Protein AF-A0A3S1FKK0-F1 (afdb_monomer_lite)

pLDDT: mean 80.52, std 14.97, range [45.84, 94.81]

Secondary structure (DSSP, 8-state):
-----STT-----HHHHHHHHHHHHHHHS---GGGHHHHHHHHHHHHHHTTSPPPP----

Foldseek 3Di:
DDPPDPPPPPPPPLLVVLVVVLVVVVVVDVDDPVCSVVSSVVSSVVVVCPPPPDDDDDDD

Structure (mmCIF, N/CA/C/O backbone):
data_AF-A0A3S1FKK0-F1
#
_entry.id   AF-A0A3S1FKK0-F1
#
loop_
_atom_site.group_PDB
_atom_site.id
_atom_site.type_symbol
_atom_site.label_atom_id
_atom_site.label_alt_id
_atom_site.label_comp_id
_atom_site.label_asym_id
_atom_site.label_entity_id
_atom_site.label_seq_id
_atom_site.pdbx_PDB_ins_code
_atom_site.Cartn_x
_atom_site.Cartn_y
_atom_site.Cartn_z
_atom_site.occupancy
_atom_site.B_iso_or_equiv
_atom_site.auth_seq_id
_atom_site.auth_comp_id
_atom_site.auth_asym_id
_atom_site.auth_atom_id
_atom_site.pdbx_PDB_model_num
ATOM 1 N N . MET A 1 1 ? 27.354 25.242 16.782 1.00 45.84 1 MET A N 1
ATOM 2 C CA . MET A 1 1 ? 27.966 24.004 16.265 1.00 45.84 1 MET A CA 1
ATOM 3 C C . MET A 1 1 ? 26.911 22.915 16.383 1.00 45.84 1 MET A C 1
ATOM 5 O O . MET A 1 1 ? 26.485 22.657 17.500 1.00 45.84 1 MET A O 1
ATOM 9 N N . THR A 1 2 ? 26.485 22.381 15.234 1.00 48.38 2 THR A N 1
ATOM 10 C CA . THR A 1 2 ? 25.633 21.191 15.028 1.00 48.38 2 THR A CA 1
ATOM 11 C C . THR A 1 2 ? 24.116 21.334 15.224 1.00 48.38 2 THR A C 1
ATOM 13 O O . THR A 1 2 ? 23.589 21.064 16.297 1.00 48.38 2 THR A O 1
ATOM 16 N N . ASP A 1 3 ? 23.425 21.643 14.122 1.00 47.62 3 ASP A N 1
ATOM 17 C CA . ASP A 1 3 ? 22.092 21.112 13.790 1.00 47.62 3 ASP A CA 1
ATOM 18 C C . ASP A 1 3 ? 22.130 20.620 12.328 1.00 47.62 3 ASP A C 1
ATOM 20 O O . ASP A 1 3 ? 21.623 21.248 11.409 1.00 47.62 3 ASP A O 1
ATOM 24 N N . ASP A 1 4 ? 22.835 19.511 12.104 1.00 50.00 4 ASP A N 1
ATOM 25 C CA . ASP A 1 4 ? 22.909 18.799 10.822 1.00 50.00 4 ASP A CA 1
ATOM 26 C C . ASP A 1 4 ? 22.287 17.405 11.017 1.00 50.00 4 ASP A C 1
ATOM 28 O O . ASP A 1 4 ? 22.968 16.387 10.950 1.00 50.00 4 ASP A O 1
ATOM 32 N N . SER A 1 5 ? 20.994 17.338 11.361 1.00 57.84 5 SER A N 1
ATOM 33 C CA . SER A 1 5 ? 20.317 16.053 11.645 1.00 57.84 5 SER A CA 1
ATOM 34 C C . SER A 1 5 ? 19.276 15.623 10.604 1.00 57.84 5 SER A C 1
ATOM 36 O O . SER A 1 5 ? 18.593 14.623 10.818 1.00 57.84 5 SER A O 1
ATOM 38 N N . ASN A 1 6 ? 19.114 16.328 9.477 1.00 54.34 6 ASN A N 1
ATOM 39 C CA . ASN A 1 6 ? 17.979 16.060 8.575 1.00 54.34 6 ASN A CA 1
ATOM 40 C C . ASN A 1 6 ? 18.333 15.776 7.102 1.00 54.34 6 ASN A C 1
ATOM 42 O O . ASN A 1 6 ? 17.596 15.059 6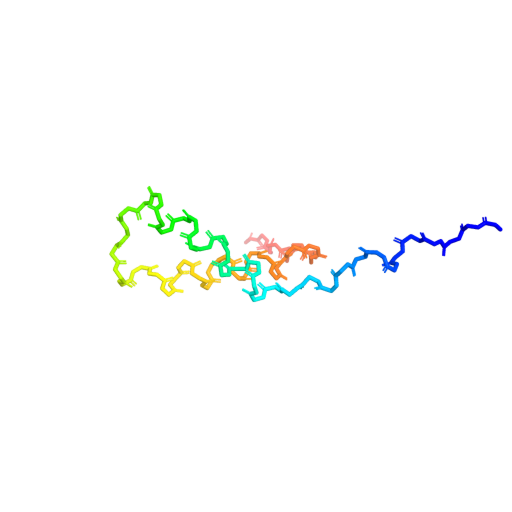.433 1.00 54.34 6 ASN A O 1
ATOM 46 N N . SER A 1 7 ? 19.469 16.247 6.590 1.00 49.69 7 SER A N 1
ATOM 47 C CA . SER A 1 7 ? 19.757 16.221 5.141 1.00 49.69 7 SER A CA 1
ATOM 48 C C . SER A 1 7 ? 20.149 14.845 4.574 1.00 49.69 7 SER A C 1
ATOM 50 O O . SER A 1 7 ? 20.332 14.708 3.369 1.00 49.69 7 SER A O 1
ATOM 52 N N . ALA A 1 8 ? 20.281 13.818 5.424 1.00 48.88 8 ALA A N 1
ATOM 53 C CA . ALA A 1 8 ? 20.590 12.439 5.027 1.00 48.88 8 ALA A CA 1
ATOM 54 C C . ALA A 1 8 ? 19.363 11.508 5.019 1.00 48.88 8 ALA A C 1
ATOM 56 O O . ALA A 1 8 ? 19.503 10.306 4.775 1.00 48.88 8 ALA A O 1
ATOM 57 N N . ARG A 1 9 ? 18.152 12.034 5.262 1.00 57.75 9 ARG A N 1
ATOM 58 C CA . ARG A 1 9 ? 16.930 11.348 4.837 1.00 57.75 9 ARG A CA 1
ATOM 59 C C . ARG A 1 9 ? 16.931 11.401 3.315 1.00 57.75 9 ARG A C 1
ATOM 61 O O . ARG A 1 9 ? 16.427 12.355 2.745 1.00 57.75 9 ARG A O 1
ATOM 68 N N . LYS A 1 10 ? 17.546 10.405 2.663 1.00 58.44 10 LYS A N 1
ATOM 69 C CA . LYS A 1 10 ? 17.220 10.087 1.266 1.00 58.44 10 LYS A CA 1
ATOM 70 C C . LYS A 1 10 ? 15.705 10.175 1.182 1.00 58.44 10 LYS A C 1
ATOM 72 O O . LYS A 1 10 ? 15.076 9.479 1.978 1.00 58.44 10 LYS A O 1
ATOM 77 N N . ASP A 1 11 ? 15.160 11.060 0.353 1.00 66.12 11 ASP A N 1
ATOM 78 C CA . ASP A 1 11 ? 13.719 11.175 0.158 1.00 66.12 11 ASP A CA 1
ATOM 79 C C . ASP A 1 11 ? 13.175 9.759 -0.028 1.00 66.12 11 ASP A C 1
ATOM 81 O O . ASP A 1 11 ? 13.481 9.089 -1.016 1.00 66.12 11 ASP A O 1
ATOM 85 N N . ILE A 1 12 ? 12.529 9.230 1.015 1.00 75.31 12 ILE A N 1
ATOM 86 C CA . ILE A 1 12 ? 12.114 7.834 1.023 1.00 75.31 12 ILE A CA 1
ATOM 87 C C . ILE A 1 12 ? 10.926 7.799 0.086 1.00 75.31 12 ILE A C 1
ATOM 89 O O . ILE A 1 12 ? 9.837 8.241 0.454 1.00 75.31 12 ILE A O 1
ATOM 93 N N . ASP A 1 13 ? 11.146 7.296 -1.124 1.00 88.12 13 ASP A N 1
ATOM 94 C CA . ASP A 1 13 ? 10.055 7.038 -2.042 1.00 88.12 13 ASP A CA 1
ATOM 95 C C . ASP A 1 13 ? 9.194 5.915 -1.453 1.00 88.12 13 ASP A C 1
ATOM 97 O O . ASP A 1 13 ? 9.553 4.732 -1.435 1.00 88.12 13 ASP A O 1
ATOM 101 N N . LEU A 1 14 ? 8.053 6.318 -0.896 1.00 88.00 14 LEU A N 1
ATOM 102 C CA . LEU A 1 14 ? 7.109 5.416 -0.251 1.00 88.00 14 LEU A CA 1
ATOM 103 C C . LEU A 1 14 ? 6.532 4.404 -1.250 1.00 88.00 14 LEU A C 1
ATOM 105 O O . LEU A 1 14 ? 6.147 3.306 -0.838 1.00 88.00 14 LEU A O 1
ATOM 109 N N . LEU A 1 15 ? 6.485 4.745 -2.543 1.00 90.38 15 LEU A N 1
ATOM 110 C CA . LEU A 1 15 ? 6.035 3.839 -3.592 1.00 90.38 15 LEU A CA 1
ATOM 111 C C . LEU A 1 15 ? 7.068 2.736 -3.830 1.00 90.38 15 LEU A C 1
ATOM 113 O O . LEU A 1 15 ? 6.698 1.562 -3.796 1.00 90.38 15 LEU A O 1
ATOM 117 N N . GLU A 1 16 ? 8.348 3.089 -3.992 1.00 92.00 16 GLU A N 1
ATOM 118 C CA . GLU A 1 16 ? 9.426 2.097 -4.130 1.00 92.00 16 GLU A CA 1
ATOM 119 C C . GLU A 1 16 ? 9.513 1.188 -2.901 1.00 92.00 16 GLU A C 1
ATOM 121 O O . GLU A 1 16 ? 9.598 -0.036 -3.029 1.00 92.00 16 GLU A O 1
ATOM 126 N N . LEU A 1 17 ? 9.409 1.759 -1.698 1.00 92.44 17 LEU A N 1
ATOM 127 C CA . LEU A 1 17 ? 9.431 0.984 -0.460 1.00 92.44 17 LEU A CA 1
ATOM 128 C C . LEU A 1 17 ? 8.259 -0.007 -0.388 1.00 92.44 17 LEU A C 1
ATOM 130 O O . LEU A 1 17 ? 8.454 -1.177 -0.053 1.00 92.44 17 LEU A O 1
ATOM 134 N N . THR A 1 18 ? 7.049 0.435 -0.739 1.00 93.69 18 THR A N 1
ATOM 135 C CA . THR A 1 18 ? 5.867 -0.438 -0.795 1.00 93.69 18 THR A CA 1
ATOM 136 C C . THR A 1 18 ? 6.068 -1.560 -1.816 1.00 93.69 18 THR A C 1
ATOM 138 O O . THR A 1 18 ? 5.814 -2.725 -1.504 1.00 93.69 18 THR A O 1
ATOM 141 N N . ALA A 1 19 ? 6.566 -1.235 -3.013 1.00 93.75 19 ALA A N 1
ATOM 142 C CA . ALA A 1 19 ? 6.816 -2.206 -4.073 1.00 93.75 19 ALA A CA 1
ATOM 143 C C . ALA A 1 19 ? 7.848 -3.262 -3.653 1.00 93.75 19 ALA A C 1
ATOM 145 O O . ALA A 1 19 ? 7.618 -4.456 -3.856 1.00 93.75 19 ALA A O 1
ATOM 146 N N . HIS A 1 20 ? 8.945 -2.851 -3.010 1.00 94.62 20 HIS A N 1
ATOM 147 C CA . HIS A 1 20 ? 9.963 -3.765 -2.489 1.00 94.62 20 HIS A CA 1
ATOM 148 C C . HIS A 1 20 ? 9.396 -4.725 -1.436 1.00 94.62 20 HIS A C 1
ATOM 150 O O . HIS A 1 20 ? 9.636 -5.932 -1.506 1.00 94.62 20 HIS A O 1
ATOM 156 N N . ILE A 1 21 ? 8.607 -4.216 -0.486 1.00 93.19 21 ILE A N 1
ATOM 157 C CA . ILE A 1 21 ? 8.011 -5.031 0.583 1.00 93.19 21 ILE A CA 1
ATOM 158 C C . ILE A 1 21 ? 7.027 -6.053 0.006 1.00 93.19 21 ILE A C 1
ATOM 160 O O . ILE A 1 21 ? 7.099 -7.240 0.335 1.00 93.19 21 ILE A O 1
ATOM 164 N N . VAL A 1 22 ? 6.122 -5.613 -0.872 1.00 93.38 22 VAL A N 1
ATOM 165 C CA . VAL A 1 22 ? 5.117 -6.493 -1.482 1.00 93.38 22 VAL A CA 1
ATOM 166 C C . VAL A 1 22 ? 5.782 -7.544 -2.367 1.00 93.38 22 VAL A C 1
ATOM 168 O O . VAL A 1 22 ? 5.406 -8.711 -2.295 1.00 93.38 22 VAL A O 1
ATOM 171 N N . SER A 1 23 ? 6.804 -7.172 -3.142 1.00 91.44 23 SER A N 1
ATOM 172 C CA . SER A 1 23 ? 7.538 -8.110 -4.002 1.00 91.44 23 SER A CA 1
ATOM 173 C C . SER A 1 23 ? 8.193 -9.225 -3.188 1.00 91.44 23 SER A C 1
ATOM 175 O O . SER A 1 23 ? 7.995 -10.399 -3.491 1.00 91.44 23 SER A O 1
ATOM 177 N N . ALA A 1 24 ? 8.885 -8.880 -2.096 1.00 93.50 24 ALA A N 1
ATOM 178 C CA . ALA A 1 24 ? 9.485 -9.868 -1.200 1.00 93.50 24 ALA A CA 1
ATOM 179 C C . ALA A 1 24 ? 8.430 -10.783 -0.552 1.00 93.50 24 ALA A C 1
ATOM 181 O O . ALA A 1 24 ? 8.646 -11.987 -0.383 1.00 93.50 24 ALA A O 1
ATOM 182 N N . TYR A 1 25 ? 7.269 -10.228 -0.199 1.00 92.44 25 TYR A N 1
ATOM 183 C CA . TYR A 1 25 ? 6.181 -11.001 0.386 1.00 92.44 25 TYR A CA 1
ATOM 184 C C . TYR A 1 25 ? 5.549 -11.968 -0.627 1.00 92.44 25 TYR A C 1
ATOM 186 O O . TYR A 1 25 ? 5.330 -13.128 -0.288 1.00 92.44 25 TYR A O 1
ATOM 194 N N . VAL A 1 26 ? 5.313 -11.547 -1.871 1.00 91.69 26 VAL A N 1
ATOM 195 C CA . VAL A 1 26 ? 4.775 -12.405 -2.945 1.00 91.69 26 VAL A CA 1
ATOM 196 C C . VAL A 1 26 ? 5.781 -13.469 -3.384 1.00 91.69 26 VAL A C 1
ATOM 198 O O . VAL A 1 26 ? 5.394 -14.601 -3.661 1.00 91.69 26 VAL A O 1
ATOM 201 N N . GLU A 1 27 ? 7.075 -13.150 -3.418 1.00 90.25 27 GLU A N 1
ATOM 202 C CA . GLU A 1 27 ? 8.113 -14.129 -3.757 1.00 90.25 27 GLU A CA 1
ATOM 203 C C . GLU A 1 27 ? 8.151 -15.279 -2.741 1.00 90.25 27 GLU A C 1
ATOM 205 O O . GLU A 1 27 ? 8.272 -16.450 -3.108 1.00 90.25 27 GLU A O 1
ATOM 210 N N . LYS A 1 28 ? 7.985 -14.956 -1.452 1.00 90.06 28 LYS A N 1
ATOM 211 C CA . LYS A 1 28 ? 8.054 -15.935 -0.361 1.00 90.06 28 LYS A CA 1
ATOM 212 C C . LYS A 1 28 ? 6.719 -16.612 -0.041 1.00 90.06 28 LYS A C 1
ATOM 214 O O . LYS A 1 28 ? 6.713 -17.651 0.619 1.00 90.06 28 LYS A O 1
ATOM 219 N N . ASN A 1 29 ? 5.598 -16.064 -0.505 1.00 86.31 29 ASN A N 1
ATOM 220 C CA . ASN A 1 29 ? 4.263 -16.578 -0.213 1.00 86.31 29 ASN A CA 1
ATOM 221 C C . ASN A 1 29 ? 3.485 -16.794 -1.514 1.00 86.31 29 ASN A C 1
ATOM 223 O O . ASN A 1 29 ? 3.274 -15.866 -2.288 1.00 86.31 29 ASN A O 1
ATOM 227 N N . ARG A 1 30 ? 2.999 -18.021 -1.743 1.00 80.12 30 ARG A N 1
ATOM 228 C CA . ARG A 1 30 ? 2.101 -18.337 -2.868 1.00 80.12 30 ARG A CA 1
ATOM 229 C C . ARG A 1 30 ? 0.755 -17.641 -2.656 1.00 80.12 30 ARG A C 1
ATOM 231 O O . ARG A 1 30 ? -0.165 -18.217 -2.084 1.00 80.12 30 ARG A O 1
ATOM 238 N N . LEU A 1 31 ? 0.659 -16.396 -3.103 1.00 80.25 31 LEU A N 1
ATOM 239 C CA . LEU A 1 31 ? -0.547 -15.589 -2.990 1.00 80.25 31 LEU A CA 1
ATOM 240 C C . LEU A 1 31 ? -1.388 -15.704 -4.261 1.00 80.25 31 LEU A C 1
ATOM 242 O O . LEU A 1 31 ? -0.844 -15.624 -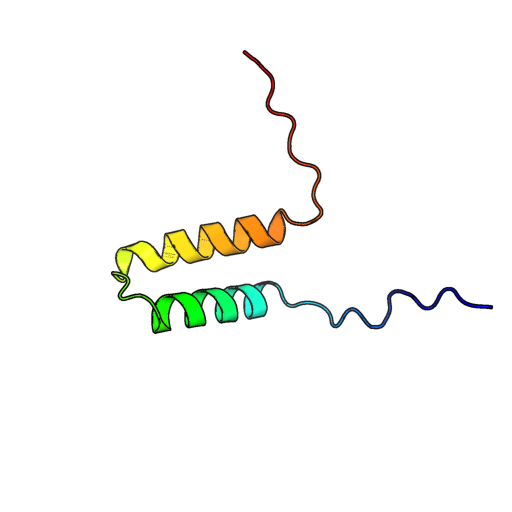5.366 1.00 80.25 31 LEU A O 1
ATOM 246 N N . PRO A 1 32 ? -2.713 -15.868 -4.136 1.00 82.12 32 PRO A N 1
ATOM 247 C CA . PRO A 1 32 ? -3.602 -15.732 -5.276 1.00 82.12 32 PRO A CA 1
ATOM 248 C C . PRO A 1 32 ? -3.584 -14.279 -5.766 1.00 82.12 32 PRO A C 1
ATOM 250 O O . PRO A 1 32 ? -3.604 -13.343 -4.966 1.00 82.12 32 PRO A O 1
ATOM 253 N N . ALA A 1 33 ? -3.590 -14.082 -7.087 1.00 79.75 33 ALA A N 1
ATOM 254 C CA . ALA A 1 33 ? -3.515 -12.751 -7.700 1.00 79.75 33 ALA A CA 1
ATOM 255 C C . ALA A 1 33 ? -4.641 -11.803 -7.241 1.00 79.75 33 ALA A C 1
ATOM 257 O O . ALA A 1 33 ? -4.452 -10.590 -7.200 1.00 79.75 33 ALA A O 1
ATOM 258 N N . SER A 1 34 ? -5.789 -12.353 -6.834 1.00 85.06 34 SER A N 1
ATOM 259 C CA . SER A 1 34 ? -6.920 -11.602 -6.283 1.00 85.06 34 SER A CA 1
ATOM 260 C C . SER A 1 34 ? -6.618 -10.896 -4.955 1.00 85.06 34 SER A C 1
ATOM 262 O O . SER A 1 34 ? -7.242 -9.880 -4.672 1.00 85.06 34 SER A O 1
ATOM 264 N N . GLY A 1 35 ? -5.667 -11.389 -4.152 1.00 86.12 35 GLY A N 1
ATOM 265 C CA . GLY A 1 35 ? -5.302 -10.795 -2.857 1.00 86.12 35 GLY A CA 1
ATOM 266 C C . GLY A 1 35 ? -4.208 -9.725 -2.934 1.00 86.12 35 GLY A C 1
ATOM 267 O O . GLY A 1 35 ? -3.902 -9.082 -1.933 1.00 86.12 35 GLY A O 1
ATOM 268 N N . LEU A 1 36 ? -3.600 -9.525 -4.107 1.00 90.81 36 LEU A N 1
ATOM 269 C CA . LEU A 1 36 ? -2.431 -8.656 -4.244 1.00 90.81 36 LEU A CA 1
ATOM 270 C C . LEU A 1 36 ? -2.774 -7.171 -4.063 1.00 90.81 36 LEU A C 1
ATOM 272 O O . LEU A 1 36 ? -2.040 -6.447 -3.396 1.00 90.81 36 LEU A O 1
ATOM 276 N N . ALA A 1 37 ? -3.888 -6.720 -4.641 1.00 91.50 37 ALA A N 1
ATOM 277 C CA . ALA A 1 37 ? -4.301 -5.320 -4.556 1.00 91.50 37 ALA A CA 1
ATOM 278 C C . ALA A 1 37 ? -4.601 -4.896 -3.108 1.00 91.50 37 ALA A C 1
ATOM 280 O O . ALA A 1 37 ? -4.181 -3.821 -2.681 1.00 91.50 37 ALA A O 1
ATOM 281 N N . ASP A 1 38 ? -5.266 -5.769 -2.348 1.00 92.56 38 ASP A N 1
ATOM 282 C CA . ASP A 1 38 ? -5.586 -5.545 -0.936 1.00 92.56 38 ASP A CA 1
ATOM 283 C C . ASP A 1 38 ? -4.315 -5.463 -0.077 1.00 92.56 38 ASP A C 1
ATOM 285 O O . ASP A 1 38 ? -4.138 -4.528 0.704 1.00 92.56 38 ASP A O 1
ATOM 289 N N . LEU A 1 39 ? -3.354 -6.363 -0.319 1.00 93.12 39 LEU A N 1
ATOM 290 C CA . LEU A 1 39 ? -2.056 -6.332 0.349 1.00 93.12 39 LEU A CA 1
ATOM 291 C C . LEU A 1 39 ? -1.303 -5.019 0.088 1.00 93.12 39 LEU A C 1
ATOM 293 O O . LEU A 1 39 ? -0.783 -4.410 1.022 1.00 93.12 39 LEU A O 1
ATOM 297 N N . ILE A 1 40 ? -1.249 -4.565 -1.168 1.00 93.94 40 ILE A N 1
ATOM 298 C CA . ILE A 1 40 ? -0.589 -3.301 -1.530 1.00 93.94 40 ILE A CA 1
ATOM 299 C C . ILE A 1 40 ? -1.265 -2.122 -0.820 1.00 93.94 40 ILE A C 1
ATOM 301 O O . ILE A 1 40 ? -0.582 -1.273 -0.239 1.00 93.94 40 ILE A O 1
ATOM 305 N N . ALA A 1 41 ? -2.600 -2.073 -0.830 1.00 94.19 41 ALA A N 1
ATOM 306 C CA . ALA A 1 41 ? -3.368 -1.042 -0.139 1.00 94.19 41 ALA A CA 1
ATOM 307 C C . ALA A 1 41 ? -3.091 -1.047 1.375 1.00 94.19 41 ALA A C 1
ATOM 309 O O . ALA A 1 41 ? -2.831 0.004 1.957 1.00 94.19 41 ALA A O 1
ATOM 310 N N . SER A 1 42 ? -3.048 -2.224 2.004 1.00 94.25 42 SER A N 1
ATOM 311 C CA . SER A 1 42 ? -2.749 -2.367 3.431 1.00 94.25 42 SER A CA 1
ATOM 312 C C . SER A 1 42 ? -1.331 -1.909 3.779 1.00 94.25 42 SER A C 1
ATOM 314 O O . SER A 1 42 ? -1.130 -1.183 4.756 1.00 94.25 42 SER A O 1
ATOM 316 N N . VAL A 1 43 ? -0.328 -2.318 2.997 1.00 94.81 43 VAL A N 1
ATOM 317 C CA . VAL A 1 43 ? 1.079 -1.967 3.248 1.00 94.81 43 VAL A CA 1
ATOM 318 C C . VAL A 1 43 ? 1.297 -0.467 3.047 1.00 94.81 43 VAL A C 1
ATOM 320 O O . VAL A 1 43 ? 1.839 0.191 3.934 1.00 94.81 43 VAL A O 1
ATOM 323 N N . SER A 1 44 ? 0.817 0.094 1.935 1.00 93.75 44 SER A N 1
ATOM 324 C CA . SER A 1 44 ? 0.921 1.535 1.660 1.00 93.75 44 SER A CA 1
ATOM 325 C C . SER A 1 44 ? 0.213 2.385 2.718 1.00 93.75 44 SER A C 1
ATOM 327 O O . SER A 1 44 ? 0.787 3.364 3.196 1.00 93.75 44 SER A O 1
ATOM 329 N N . ALA A 1 45 ? -0.992 1.994 3.150 1.00 92.50 45 ALA A N 1
ATOM 330 C CA . ALA A 1 45 ? -1.717 2.683 4.214 1.00 92.50 45 ALA A CA 1
ATOM 331 C C . ALA A 1 45 ? -0.962 2.620 5.547 1.00 92.50 45 ALA A C 1
ATOM 333 O O . ALA A 1 45 ? -0.852 3.635 6.233 1.00 92.50 45 ALA A O 1
ATOM 334 N N . SER A 1 46 ? -0.391 1.459 5.882 1.00 92.38 46 SER A N 1
ATOM 335 C CA . SER A 1 46 ? 0.394 1.270 7.106 1.00 92.38 46 SER A CA 1
ATOM 336 C C . SER A 1 46 ? 1.640 2.151 7.111 1.00 92.38 46 SER A C 1
ATOM 338 O O . SER A 1 46 ? 1.872 2.865 8.081 1.00 92.38 46 SER A O 1
ATOM 340 N N . ILE A 1 47 ? 2.402 2.171 6.012 1.00 91.44 47 ILE A N 1
ATOM 341 C CA . ILE A 1 47 ? 3.597 3.014 5.865 1.00 91.44 47 ILE A CA 1
ATOM 342 C C . ILE A 1 47 ? 3.222 4.498 5.929 1.00 91.44 47 ILE A C 1
ATOM 344 O O . ILE A 1 47 ? 3.867 5.264 6.636 1.00 91.44 47 ILE A O 1
ATOM 348 N N . ASN A 1 48 ? 2.145 4.904 5.253 1.00 88.88 48 ASN A N 1
ATOM 349 C CA . ASN A 1 48 ? 1.657 6.283 5.279 1.00 88.88 48 ASN A CA 1
ATOM 350 C C . ASN A 1 48 ? 1.073 6.684 6.648 1.00 88.88 48 ASN A C 1
ATOM 352 O O . ASN A 1 48 ? 0.920 7.873 6.925 1.00 88.88 48 ASN A O 1
ATOM 356 N N . ALA A 1 49 ? 0.710 5.725 7.499 1.00 88.31 49 ALA A N 1
ATOM 357 C CA . 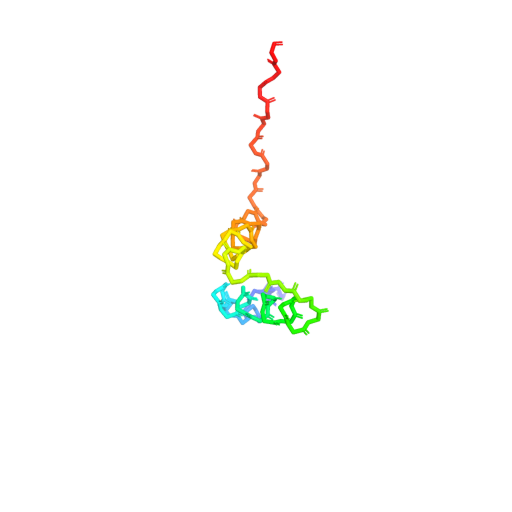ALA A 1 49 ? 0.290 5.973 8.873 1.0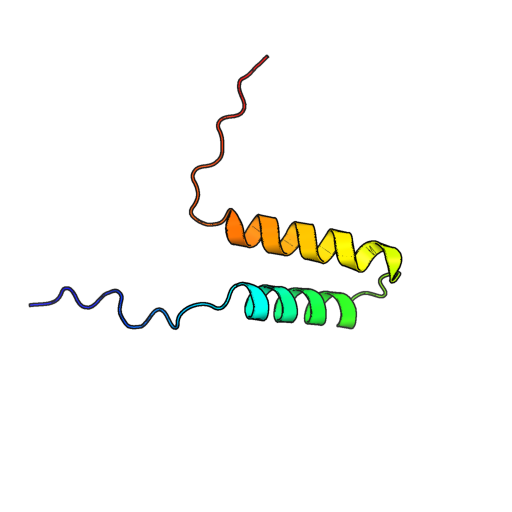0 88.31 49 ALA A CA 1
ATOM 358 C C . ALA A 1 49 ? 1.478 6.095 9.846 1.00 88.31 49 ALA A C 1
ATOM 360 O O . ALA A 1 49 ? 1.312 6.657 10.929 1.00 88.31 49 ALA A O 1
ATOM 361 N N . LEU A 1 50 ? 2.679 5.626 9.479 1.00 86.94 50 LEU A N 1
ATOM 362 C CA . LEU A 1 50 ? 3.867 5.748 10.327 1.00 86.94 50 LEU A CA 1
ATOM 363 C C . LEU A 1 50 ? 4.204 7.225 10.571 1.00 86.94 50 LEU A C 1
ATOM 365 O O . LEU A 1 50 ? 4.299 8.028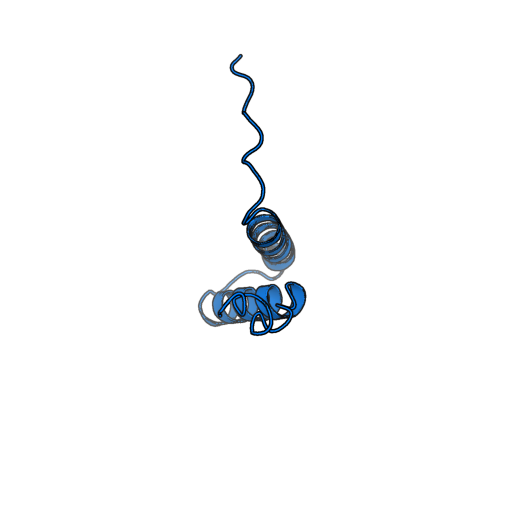 9.647 1.00 86.94 50 LEU A O 1
ATOM 369 N N . GLY A 1 51 ? 4.380 7.587 11.842 1.00 77.94 51 GLY A N 1
ATOM 370 C CA . GLY A 1 51 ? 4.650 8.967 12.255 1.00 77.94 51 GLY A CA 1
ATOM 371 C C . GLY A 1 51 ? 3.411 9.862 12.346 1.00 77.94 51 GLY A C 1
ATOM 372 O O . GLY A 1 51 ? 3.532 11.002 12.792 1.00 77.94 51 GLY A O 1
ATOM 373 N N . LYS A 1 52 ? 2.219 9.364 11.989 1.00 80.44 52 LYS A N 1
ATOM 374 C CA . LYS A 1 52 ? 0.955 10.054 12.267 1.00 80.44 52 LYS A CA 1
ATOM 375 C C . LYS A 1 52 ? 0.446 9.644 13.652 1.00 80.44 52 LYS A C 1
ATOM 377 O O . LYS A 1 52 ? 0.530 8.464 14.000 1.00 80.44 52 LYS A O 1
ATOM 382 N N . PRO A 1 53 ? -0.085 10.582 14.454 1.00 78.12 53 PRO A N 1
ATOM 383 C CA . PRO A 1 53 ? -0.759 10.235 15.696 1.00 78.12 53 PRO A CA 1
ATOM 384 C C . PRO A 1 53 ? -1.876 9.233 15.406 1.00 78.12 53 PRO A C 1
ATOM 386 O O . PRO A 1 53 ? -2.656 9.433 14.471 1.00 78.12 53 PRO A O 1
ATOM 389 N N . ALA A 1 54 ? -1.954 8.162 16.195 1.00 76.31 54 ALA A N 1
ATOM 390 C CA . ALA A 1 54 ? -3.077 7.24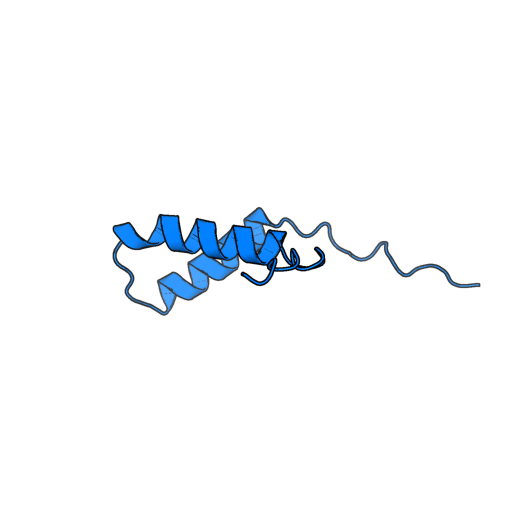1 16.104 1.00 76.31 54 ALA A CA 1
ATOM 391 C C . ALA A 1 54 ? -4.368 8.027 16.352 1.00 76.31 54 ALA A C 1
ATOM 393 O O . ALA A 1 54 ? -4.458 8.776 17.328 1.00 76.31 54 ALA A O 1
ATOM 394 N N . VAL A 1 55 ? -5.349 7.879 15.459 1.00 76.19 55 VAL A N 1
ATOM 395 C CA . VAL A 1 55 ? -6.665 8.493 15.652 1.00 76.19 55 VAL A CA 1
ATOM 396 C C . VAL A 1 55 ? -7.243 7.898 16.938 1.00 76.19 55 VAL A C 1
ATOM 398 O O . VAL A 1 55 ? -7.374 6.673 17.009 1.00 76.19 55 VAL A O 1
ATOM 401 N N . PRO A 1 56 ? -7.548 8.712 17.966 1.00 71.19 56 PRO A N 1
ATOM 402 C CA . PRO A 1 56 ? -8.146 8.199 19.185 1.00 71.19 56 PRO A CA 1
ATOM 403 C C . PRO A 1 56 ? -9.454 7.497 18.833 1.00 71.19 56 PRO A C 1
ATOM 405 O O . PRO A 1 56 ? -10.357 8.106 18.256 1.00 71.19 56 PRO A O 1
ATOM 408 N N . VAL A 1 57 ? -9.549 6.208 19.150 1.00 76.81 57 VAL A N 1
ATOM 409 C CA . VAL A 1 57 ? -10.816 5.489 19.045 1.00 76.81 57 VAL A CA 1
ATOM 410 C C . VAL A 1 57 ? -11.728 6.052 20.133 1.00 76.81 57 VAL A C 1
ATOM 412 O O . VAL A 1 57 ? -11.441 5.921 21.322 1.00 76.81 57 VAL A O 1
ATOM 415 N N . ALA A 1 58 ? -12.779 6.771 19.736 1.00 71.00 58 ALA A N 1
ATOM 416 C CA . ALA A 1 58 ? -13.795 7.213 20.680 1.00 71.00 58 ALA A CA 1
ATOM 417 C C . ALA A 1 58 ? -14.449 5.959 21.275 1.00 71.00 58 ALA A C 1
ATOM 419 O O . ALA A 1 58 ? -14.988 5.132 20.536 1.00 71.00 58 ALA A O 1
ATOM 420 N N . ALA A 1 59 ? -14.318 5.787 22.591 1.00 67.62 59 ALA A N 1
ATOM 421 C CA . ALA A 1 59 ? -14.960 4.696 23.310 1.00 67.62 59 ALA A CA 1
ATOM 422 C C . ALA A 1 59 ? -16.494 4.825 23.184 1.00 67.62 59 ALA A C 1
ATOM 424 O O . ALA A 1 59 ? -16.986 5.958 23.215 1.00 67.62 59 ALA A O 1
ATOM 425 N N . PRO A 1 60 ? -17.225 3.708 23.000 1.00 67.19 60 PRO A N 1
ATOM 426 C CA . PRO A 1 60 ? -18.685 3.709 22.928 1.00 67.19 60 PRO A CA 1
ATOM 427 C C . PRO A 1 60 ? -19.342 4.105 24.255 1.00 67.19 60 PRO A C 1
ATOM 429 O O . PRO A 1 60 ? -18.738 3.851 25.324 1.00 67.19 60 PRO A O 1
#

Sequence (60 aa):
MTDDSNSARKDIDLLELTAHIVSAYVEKNRLPASGLADLIASVSASINALGKPAVPVAAP

Radius of gyration: 16.6 Å; chains: 1; bounding box: 47×42×31 Å